Protein AF-A0A4R6SI47-F1 (afdb_monomer)

pLDDT: mean 88.38, std 7.12, range [65.81, 95.25]

Structure (mmCIF, N/CA/C/O backbone):
data_AF-A0A4R6SI47-F1
#
_entry.id   AF-A0A4R6SI47-F1
#
loop_
_atom_site.group_PDB
_atom_site.id
_atom_site.type_symbol
_atom_site.label_atom_id
_atom_site.label_alt_id
_atom_site.label_comp_id
_atom_site.label_asym_id
_atom_site.label_entity_id
_atom_site.label_seq_id
_atom_site.pdbx_PDB_ins_code
_atom_site.Cartn_x
_atom_site.Cartn_y
_atom_site.Cartn_z
_atom_site.occupancy
_atom_site.B_iso_or_equiv
_atom_site.auth_seq_id
_atom_site.auth_comp_id
_atom_site.auth_asym_id
_atom_site.auth_atom_id
_atom_site.pdbx_PDB_model_num
ATOM 1 N N . ARG A 1 1 ? -8.419 -5.258 7.872 1.00 65.81 1 ARG A N 1
ATOM 2 C CA . ARG A 1 1 ? -8.474 -3.771 7.932 1.00 65.81 1 ARG A CA 1
ATOM 3 C C . ARG A 1 1 ? -7.045 -3.259 7.752 1.00 65.81 1 ARG A C 1
ATOM 5 O O . ARG A 1 1 ? -6.203 -3.630 8.549 1.00 65.81 1 ARG A O 1
ATOM 12 N N . ILE A 1 2 ? -6.762 -2.488 6.699 1.00 78.81 2 ILE A N 1
ATOM 13 C CA . ILE A 1 2 ? -5.395 -2.189 6.209 1.00 78.81 2 ILE A CA 1
ATOM 14 C C . ILE A 1 2 ? -4.572 -1.210 7.078 1.00 78.81 2 ILE A C 1
ATOM 16 O O . ILE A 1 2 ? -3.373 -1.064 6.884 1.00 78.81 2 ILE A O 1
ATOM 20 N N . GLY A 1 3 ? -5.193 -0.516 8.040 1.00 81.38 3 GLY A N 1
ATOM 21 C CA . GLY A 1 3 ? -4.480 0.430 8.916 1.00 81.38 3 GLY A CA 1
ATOM 22 C C . GLY A 1 3 ? -4.000 1.716 8.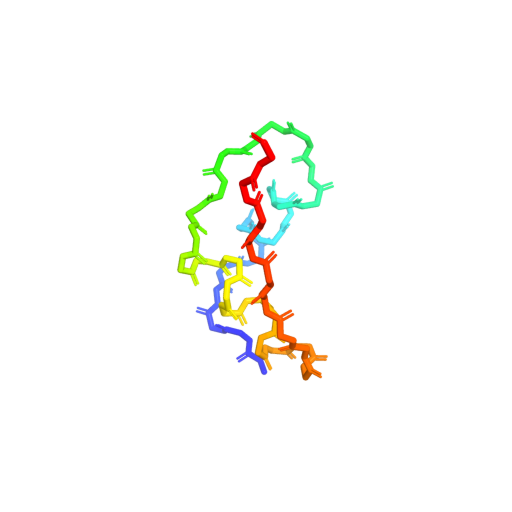223 1.00 81.38 3 GLY A C 1
ATOM 23 O O . GLY A 1 3 ? -3.254 2.484 8.820 1.00 81.38 3 GLY A O 1
ATOM 24 N N . THR A 1 4 ? -4.442 1.973 6.989 1.00 85.31 4 THR A N 1
ATOM 25 C CA . THR A 1 4 ? -4.147 3.202 6.239 1.00 85.31 4 THR A CA 1
ATOM 26 C C . THR A 1 4 ? -5.318 4.185 6.286 1.00 85.31 4 THR A C 1
ATOM 28 O O . THR A 1 4 ? -6.459 3.798 6.555 1.00 85.31 4 THR A O 1
ATOM 31 N N . 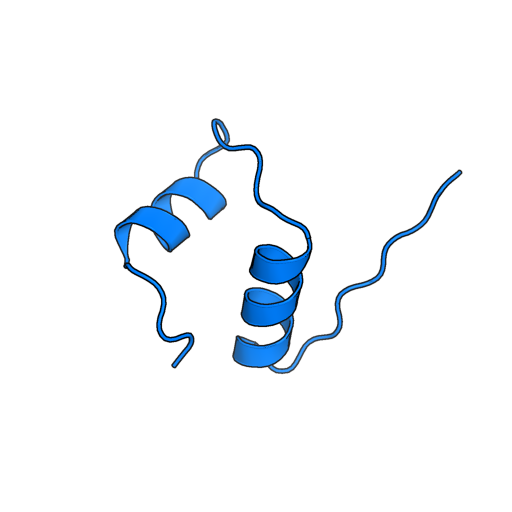LYS A 1 5 ? -5.051 5.470 6.032 1.00 88.81 5 LYS A N 1
ATOM 32 C CA . LYS A 1 5 ? -6.096 6.505 5.985 1.00 88.81 5 LYS A CA 1
ATOM 33 C C . LYS A 1 5 ? -6.999 6.294 4.770 1.00 88.81 5 LYS A C 1
ATOM 35 O O . LYS A 1 5 ? -6.503 6.002 3.688 1.00 88.81 5 LYS A O 1
ATOM 40 N N . GLN A 1 6 ? -8.300 6.553 4.915 1.00 88.12 6 GLN A N 1
ATOM 41 C CA . GLN A 1 6 ? -9.253 6.471 3.798 1.00 88.12 6 GLN A CA 1
ATOM 42 C C . GLN A 1 6 ? -8.838 7.368 2.620 1.00 88.12 6 GLN A C 1
ATOM 44 O O . GLN A 1 6 ? -8.975 6.974 1.472 1.00 88.12 6 GLN A O 1
ATOM 49 N N . SER A 1 7 ? -8.223 8.524 2.895 1.00 88.81 7 SER A N 1
ATOM 50 C CA . SER A 1 7 ? -7.669 9.400 1.856 1.00 88.81 7 SER A CA 1
ATOM 51 C C . SER A 1 7 ? -6.545 8.761 1.034 1.00 88.81 7 SER A C 1
ATOM 53 O O . SER A 1 7 ? -6.400 9.096 -0.135 1.00 88.81 7 SER A O 1
ATOM 55 N N . ALA A 1 8 ? -5.755 7.848 1.609 1.00 86.25 8 ALA A N 1
ATOM 56 C CA . ALA A 1 8 ? -4.731 7.109 0.872 1.00 86.25 8 ALA A CA 1
ATOM 57 C C . ALA A 1 8 ? -5.346 6.023 -0.025 1.00 86.25 8 ALA A C 1
ATOM 59 O O . ALA A 1 8 ? -4.825 5.779 -1.106 1.00 86.25 8 ALA A O 1
ATOM 60 N N . ILE A 1 9 ? -6.473 5.425 0.382 1.00 88.38 9 ILE A N 1
ATOM 61 C CA . ILE A 1 9 ? -7.248 4.510 -0.471 1.00 88.38 9 ILE A CA 1
ATOM 62 C C . ILE A 1 9 ? -7.887 5.277 -1.626 1.00 88.38 9 ILE A C 1
ATOM 64 O O . ILE A 1 9 ? -7.678 4.910 -2.773 1.00 88.38 9 ILE A O 1
ATOM 68 N N . SER A 1 10 ? -8.544 6.408 -1.353 1.00 89.94 10 SER A N 1
ATOM 69 C CA . SER A 1 10 ? -9.118 7.235 -2.419 1.00 89.94 10 SER A CA 1
ATOM 70 C C . SER A 1 10 ? -8.062 7.698 -3.421 1.00 89.94 10 SER A C 1
ATOM 72 O O . SER A 1 10 ? -8.343 7.752 -4.606 1.00 89.94 10 SER A O 1
ATOM 74 N N . ARG A 1 11 ? -6.835 8.010 -2.987 1.00 89.50 11 ARG A N 1
ATOM 75 C CA . ARG A 1 11 ? -5.735 8.339 -3.911 1.00 89.50 11 ARG A CA 1
ATOM 76 C C . ARG A 1 11 ? -5.215 7.144 -4.700 1.00 89.50 11 ARG A C 1
ATOM 78 O O . ARG A 1 11 ? -4.694 7.354 -5.774 1.00 89.50 11 ARG A O 1
ATOM 85 N N . LEU A 1 12 ? -5.306 5.924 -4.179 1.00 88.69 12 LEU A N 1
ATOM 86 C CA . LEU A 1 12 ? -4.971 4.724 -4.949 1.00 88.69 12 LEU A CA 1
ATOM 87 C C . LEU A 1 12 ? -6.019 4.444 -6.033 1.00 88.69 12 LEU A C 1
ATOM 89 O O . LEU A 1 12 ? -5.683 3.951 -7.100 1.00 88.69 12 LEU A O 1
ATOM 93 N N . GLU A 1 13 ? -7.284 4.736 -5.736 1.00 87.62 13 GLU A N 1
ATOM 94 C CA . GLU A 1 13 ? -8.416 4.551 -6.650 1.00 87.62 13 GLU A CA 1
ATOM 95 C C . GLU A 1 13 ? -8.524 5.663 -7.707 1.00 87.62 13 GLU A C 1
ATOM 97 O O . GLU A 1 13 ? -9.207 5.483 -8.711 1.00 87.62 13 GLU A O 1
ATOM 102 N N . ASN A 1 14 ? -7.868 6.806 -7.480 1.00 84.44 14 ASN A N 1
ATOM 103 C CA . ASN A 1 14 ? -7.847 7.953 -8.386 1.00 84.44 14 ASN A CA 1
ATOM 104 C C . ASN A 1 14 ? -6.454 8.105 -9.028 1.00 84.44 14 ASN A C 1
ATOM 106 O O . ASN A 1 14 ? -5.441 7.984 -8.358 1.00 84.44 14 ASN A O 1
ATOM 110 N N . ASP A 1 15 ? -6.406 8.418 -10.319 1.00 66.94 15 ASP A N 1
ATOM 111 C CA . ASP A 1 15 ? -5.249 8.223 -11.220 1.00 66.94 15 ASP A CA 1
ATOM 112 C C . ASP A 1 15 ? -4.015 9.141 -10.996 1.00 66.94 15 ASP A C 1
ATOM 114 O O . ASP A 1 15 ? -3.048 9.082 -11.747 1.00 66.94 15 ASP A O 1
ATOM 118 N N . ASP A 1 16 ? -4.012 10.000 -9.968 1.00 77.31 16 ASP A N 1
ATOM 119 C CA . ASP A 1 16 ? -2.939 10.980 -9.699 1.00 77.31 16 ASP A CA 1
ATOM 120 C C . ASP A 1 16 ? -2.182 10.660 -8.401 1.00 77.31 16 ASP A C 1
ATOM 122 O O . ASP A 1 16 ? -2.185 11.408 -7.416 1.00 77.31 16 ASP A O 1
ATOM 126 N N . TYR A 1 17 ? -1.570 9.477 -8.351 1.00 82.50 17 TYR A N 1
ATOM 127 C CA . TYR A 1 17 ? -0.706 9.095 -7.241 1.00 82.50 17 TYR A CA 1
ATOM 128 C C . TYR A 1 17 ? 0.349 8.076 -7.672 1.00 82.50 17 TYR A C 1
ATOM 130 O O . TYR A 1 17 ? 0.065 7.138 -8.407 1.00 82.50 17 TYR A O 1
ATOM 138 N N . ASN A 1 18 ? 1.572 8.233 -7.159 1.00 89.06 18 ASN A N 1
ATOM 139 C CA . ASN A 1 18 ? 2.635 7.235 -7.273 1.00 89.06 18 ASN A CA 1
ATOM 140 C C . ASN A 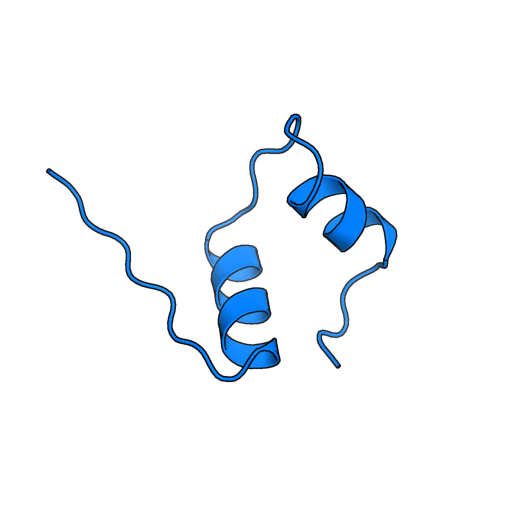1 18 ? 2.708 6.421 -5.964 1.00 89.06 18 ASN A C 1
ATOM 142 O O . ASN A 1 18 ? 3.406 6.841 -5.029 1.00 89.06 18 ASN A O 1
ATOM 146 N N . PRO A 1 19 ? 1.954 5.312 -5.831 1.00 90.12 19 PRO A N 1
ATOM 147 C CA . PRO A 1 19 ? 2.001 4.474 -4.642 1.00 90.12 19 PRO A CA 1
ATOM 148 C C . PRO A 1 19 ? 3.359 3.792 -4.496 1.00 90.12 19 PRO A C 1
ATOM 150 O O . PRO A 1 19 ? 3.953 3.319 -5.462 1.00 90.12 19 PRO A O 1
ATOM 153 N N . SER A 1 20 ? 3.840 3.683 -3.257 1.00 92.44 20 SER A N 1
ATOM 154 C CA . SER A 1 20 ? 5.021 2.868 -2.982 1.00 92.44 20 SER A CA 1
ATOM 155 C C . SER A 1 20 ? 4.700 1.378 -3.130 1.00 92.44 20 SER A C 1
ATOM 157 O O . SER A 1 20 ? 3.581 0.934 -2.867 1.00 92.44 20 SER A O 1
ATOM 159 N N . VAL A 1 21 ? 5.711 0.580 -3.475 1.00 93.19 21 VAL A N 1
ATOM 160 C CA . VAL A 1 21 ? 5.587 -0.887 -3.545 1.00 93.19 21 VAL A CA 1
ATOM 161 C C . VAL A 1 21 ? 5.107 -1.476 -2.214 1.00 93.19 21 VAL A C 1
ATOM 163 O O . VAL A 1 21 ? 4.228 -2.330 -2.203 1.00 93.19 21 VAL A O 1
ATOM 166 N N . GLU A 1 22 ? 5.613 -0.972 -1.084 1.00 92.44 22 GLU A N 1
ATOM 167 C CA . GLU A 1 22 ? 5.173 -1.393 0.254 1.00 92.44 22 GLU A CA 1
ATOM 168 C C . GLU A 1 22 ? 3.675 -1.134 0.480 1.00 92.44 22 GLU A C 1
ATOM 170 O O . GLU A 1 22 ? 2.978 -1.929 1.110 1.00 92.44 22 GLU A O 1
ATOM 175 N N . PHE A 1 23 ? 3.159 -0.015 -0.031 1.00 91.56 23 PHE A N 1
ATOM 176 C CA . PHE A 1 23 ? 1.742 0.294 0.076 1.00 91.56 23 PHE A CA 1
ATOM 177 C C . PHE A 1 23 ? 0.897 -0.665 -0.768 1.00 91.56 23 PHE A C 1
ATOM 179 O O . PHE A 1 23 ? -0.093 -1.193 -0.264 1.00 91.56 23 PHE A O 1
ATOM 186 N N . LEU A 1 24 ? 1.314 -0.949 -2.004 1.00 92.50 24 LEU A N 1
ATOM 187 C CA . LEU A 1 24 ? 0.645 -1.928 -2.866 1.00 92.50 24 LEU A CA 1
ATOM 188 C C . LEU A 1 24 ? 0.648 -3.334 -2.249 1.00 92.50 24 LEU A C 1
ATOM 190 O O . LEU A 1 24 ? -0.366 -4.028 -2.298 1.00 92.50 24 LEU A O 1
ATOM 194 N N . ASP A 1 25 ? 1.745 -3.730 -1.602 1.00 93.81 25 ASP A N 1
ATOM 195 C CA . ASP A 1 25 ? 1.855 -5.019 -0.915 1.00 93.81 25 ASP A CA 1
ATOM 196 C C . ASP A 1 25 ? 0.888 -5.120 0.277 1.00 93.81 25 ASP A C 1
ATOM 198 O O . ASP A 1 25 ? 0.162 -6.105 0.426 1.00 93.81 25 ASP A O 1
ATOM 202 N N . LYS A 1 26 ? 0.779 -4.057 1.085 1.00 92.56 26 LYS A N 1
ATOM 203 C CA . LYS A 1 26 ? -0.209 -3.981 2.177 1.00 92.56 26 LYS A CA 1
ATOM 204 C C . LYS A 1 26 ? -1.645 -4.066 1.667 1.00 92.56 26 LYS A C 1
ATOM 206 O O . LYS A 1 26 ? -2.486 -4.682 2.322 1.00 92.56 26 LYS A O 1
ATOM 211 N N . VAL A 1 27 ? -1.938 -3.444 0.525 1.00 92.19 27 VAL A N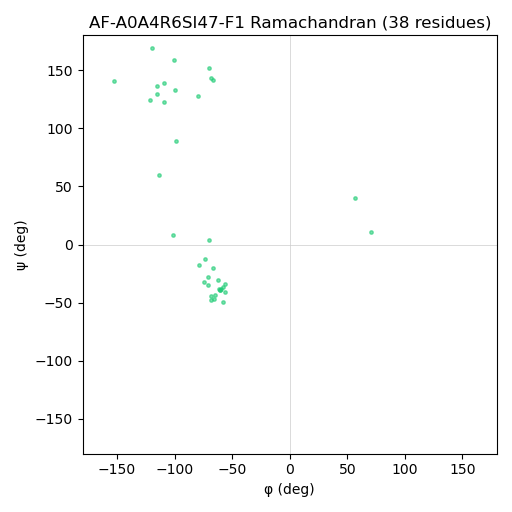 1
ATOM 212 C CA . VAL A 1 27 ? -3.262 -3.512 -0.111 1.00 92.19 27 VAL A CA 1
ATOM 213 C C . VAL A 1 27 ? -3.558 -4.933 -0.575 1.00 92.19 27 VAL A C 1
ATOM 215 O O . VAL A 1 27 ? -4.6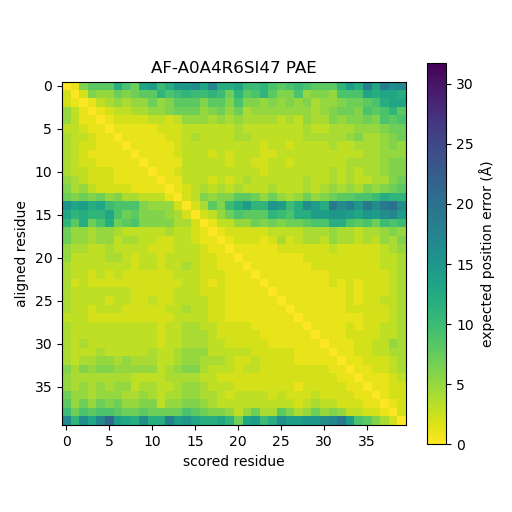24 -5.455 -0.254 1.00 92.19 27 VAL A O 1
ATOM 218 N N . ALA A 1 28 ? -2.612 -5.588 -1.250 1.00 93.81 28 ALA A N 1
ATOM 219 C CA . ALA A 1 28 ? -2.758 -6.971 -1.690 1.00 93.81 28 ALA A CA 1
ATOM 220 C C . ALA A 1 28 ? -3.020 -7.915 -0.505 1.00 93.81 28 ALA A C 1
ATOM 222 O O . ALA A 1 28 ? -4.020 -8.633 -0.513 1.00 93.81 28 ALA A O 1
ATOM 223 N N . HIS A 1 29 ? -2.214 -7.837 0.559 1.00 93.06 29 HIS A N 1
ATOM 224 C CA . HIS A 1 29 ? -2.406 -8.635 1.773 1.00 93.06 29 HIS A CA 1
ATOM 225 C C . HIS A 1 29 ? -3.757 -8.376 2.454 1.00 93.06 29 HIS A C 1
ATOM 227 O O . HIS A 1 29 ? -4.410 -9.308 2.916 1.00 93.06 29 HIS A O 1
ATOM 233 N N . ALA A 1 30 ? -4.218 -7.122 2.499 1.00 91.88 30 ALA A N 1
ATOM 234 C CA . ALA A 1 30 ? -5.517 -6.786 3.080 1.00 91.88 30 ALA A CA 1
ATOM 235 C C . ALA A 1 30 ? -6.711 -7.345 2.282 1.00 91.88 30 ALA A C 1
ATOM 237 O O . ALA A 1 30 ? -7.802 -7.456 2.844 1.00 91.88 30 ALA A O 1
ATOM 238 N N . LEU A 1 31 ? -6.504 -7.680 1.006 1.00 91.75 31 LEU A N 1
ATOM 239 C CA . LEU A 1 31 ? -7.486 -8.271 0.092 1.00 91.75 31 LEU A CA 1
ATOM 240 C C . LEU A 1 31 ? -7.299 -9.786 -0.100 1.00 91.75 31 LEU A C 1
ATOM 242 O O . LEU A 1 31 ? -7.949 -10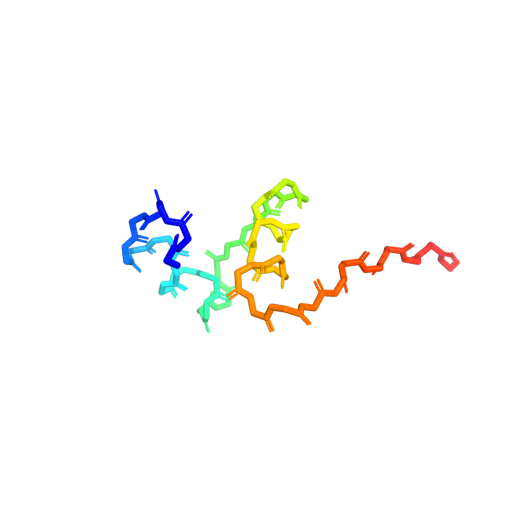.367 -0.970 1.00 91.75 31 LEU A O 1
ATOM 246 N N . ASP A 1 32 ? -6.415 -10.416 0.680 1.00 93.62 32 ASP A N 1
ATOM 247 C CA . ASP A 1 32 ? -6.034 -11.828 0.533 1.00 93.62 32 ASP A CA 1
ATOM 248 C C . ASP A 1 32 ? -5.496 -12.155 -0.881 1.00 93.62 32 ASP A C 1
ATOM 250 O 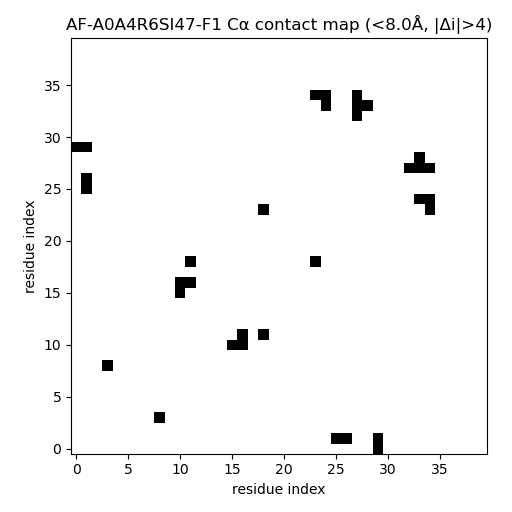O . ASP A 1 32 ? -5.809 -13.172 -1.505 1.00 93.62 32 ASP A O 1
ATOM 254 N N . LYS A 1 33 ? -4.703 -11.228 -1.434 1.00 95.00 33 LYS A N 1
ATOM 255 C CA . LYS A 1 33 ? -4.015 -11.316 -2.731 1.00 95.00 33 LYS A CA 1
ATOM 256 C C . LYS A 1 33 ? -2.499 -11.215 -2.549 1.00 95.00 33 LYS A C 1
ATOM 258 O O . LYS A 1 33 ? -2.006 -10.858 -1.484 1.00 95.00 33 LY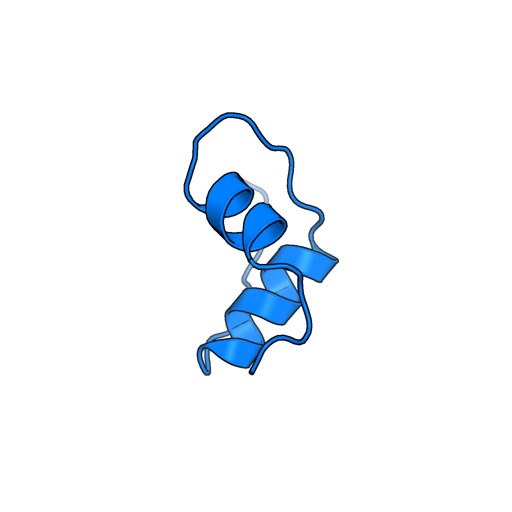S A O 1
ATOM 263 N N . LYS A 1 34 ? -1.754 -11.507 -3.620 1.00 94.44 34 LYS A N 1
ATOM 264 C CA . LYS A 1 34 ? -0.293 -11.351 -3.687 1.00 94.44 34 LYS A CA 1
ATOM 265 C C . LYS A 1 34 ? 0.079 -10.286 -4.713 1.00 94.44 34 LYS A C 1
ATOM 267 O O . LYS A 1 34 ? -0.492 -10.275 -5.803 1.00 94.44 34 LYS A O 1
ATOM 272 N N . LEU A 1 35 ? 1.028 -9.419 -4.362 1.00 95.19 35 LEU A N 1
ATOM 273 C CA . LEU A 1 35 ? 1.623 -8.464 -5.292 1.00 95.19 35 LEU A CA 1
ATOM 274 C C . LEU A 1 35 ? 2.685 -9.175 -6.142 1.00 95.19 35 LEU A C 1
ATOM 276 O O . LEU A 1 35 ? 3.588 -9.811 -5.603 1.00 95.19 35 LEU A O 1
ATOM 280 N N . GLU A 1 36 ? 2.589 -9.052 -7.464 1.00 95.25 36 GLU A N 1
ATOM 281 C CA . GLU A 1 36 ? 3.579 -9.574 -8.407 1.00 95.25 36 GLU A CA 1
ATOM 282 C C . GLU A 1 36 ? 4.127 -8.424 -9.259 1.00 95.25 36 GLU A C 1
ATOM 284 O O . GLU A 1 36 ? 3.363 -7.708 -9.904 1.00 95.25 36 GLU A O 1
ATOM 289 N N . ILE A 1 37 ? 5.451 -8.245 -9.257 1.00 93.94 37 ILE A N 1
ATOM 290 C CA . ILE A 1 37 ? 6.142 -7.229 -10.061 1.00 93.94 37 ILE A CA 1
ATOM 291 C C . ILE A 1 37 ? 6.912 -7.949 -11.164 1.00 93.94 37 ILE A C 1
ATOM 293 O O . ILE A 1 37 ? 7.755 -8.800 -10.881 1.00 93.94 37 ILE A O 1
ATOM 297 N N . ARG A 1 38 ? 6.627 -7.600 -12.420 1.00 94.06 38 ARG A N 1
ATOM 298 C CA . ARG A 1 38 ? 7.311 -8.133 -13.602 1.00 94.06 38 ARG A CA 1
ATOM 299 C C . ARG A 1 38 ? 8.050 -7.003 -14.301 1.00 94.06 38 ARG A C 1
ATOM 301 O O . ARG A 1 38 ? 7.459 -5.965 -14.584 1.00 94.06 38 ARG A O 1
ATOM 308 N N . PHE A 1 39 ? 9.324 -7.228 -14.588 1.00 91.56 39 PHE A N 1
ATOM 309 C CA . PHE A 1 39 ? 10.097 -6.390 -15.496 1.00 91.56 39 PHE A CA 1
ATOM 310 C C . PHE A 1 39 ? 10.145 -7.106 -16.841 1.00 91.56 39 PHE A C 1
ATOM 312 O O . PHE A 1 39 ? 10.358 -8.319 -16.876 1.00 91.56 39 PHE A O 1
ATOM 319 N N . ASN A 1 40 ? 9.875 -6.366 -17.911 1.00 73.25 40 ASN A N 1
ATOM 320 C CA . ASN A 1 40 ? 9.817 -6.881 -19.273 1.00 73.25 40 ASN A CA 1
ATOM 321 C C . ASN A 1 40 ? 10.987 -6.366 -20.105 1.00 73.25 40 ASN A C 1
ATOM 323 O O . ASN A 1 40 ? 11.529 -5.296 -19.747 1.00 73.25 40 ASN A O 1
#

Nearest PDB structures (foldseek):
  6af3-assembly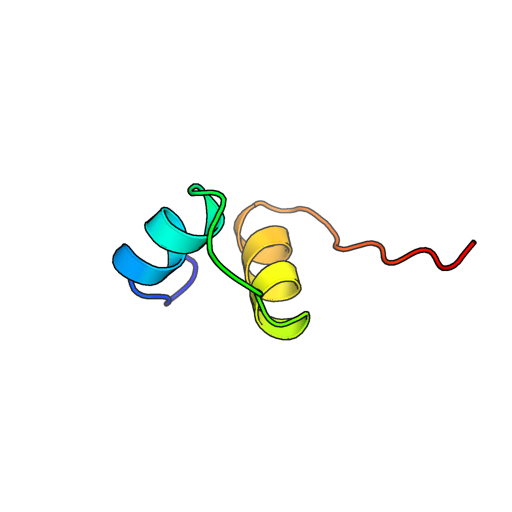1_H  TM=8.034E-01  e=1.960E-01  Streptococcus pneumoniae TIGR4
  6u0i-assembly1_B  TM=7.947E-01  e=9.870E-01  Escherichia coli str. K-12 substr. DH10B
  6af4-assembly1_B  TM=7.938E-01  e=9.870E-01  Streptococcus pneumoniae TIGR4
  2wiu-assembly1_B  TM=7.775E-01  e=1.230E+00  Escherichia coli

Organism: NCBI:txid43595

Secondary structure (DSSP, 8-state):
---S-HHHHHHHHSSS----HHHHHHHHHHTT--------

Sequence (40 aa):
RIGTKQSAISRLENDDYNPSVEFLDKVAHALDKKLEIRFN

InterPro domains:
  IPR001387 Cro/C1-type, helix-turn-helix domain [PF01381] (1-36)
  IPR001387 Cro/C1-type, helix-turn-helix domain [PS50943] (1-38)
  IPR001387 Cro/C1-type, helix-turn-helix domain [cd00093] (1-36)
  IPR010982 Lambda repressor-like, DNA-binding domain superfamily [G3DSA:1.10.260.40] (1-40)
  IPR010982 Lambda repressor-like, DNA-binding domain superfamily [SSF47413] (1-39)

Mean predicted aligned error: 4.11 Å

Foldseek 3Di:
DLPDDVVVVVVVVDDPDDDDPVSVQSVQVVVVHGDDDDDD

Radius of gyration: 10.74 Å; Cα contacts (8 Å, |Δi|>4): 17; chains: 1; bounding box: 19×23×28 Å

Solvent-accessible surface area (backbone atoms only — not comparable to full-atom values): 2734 Å² total; per-residue (Å²): 126,76,88,69,58,68,69,59,52,54,37,71,78,37,96,84,60,88,78,51,70,69,56,52,39,48,50,22,53,60,69,79,45,79,73,82,90,83,87,131